Protein AF-A0A425VXL1-F1 (afdb_monomer_lite)

Sequence (64 aa):
MPKGKPYPAEFKARATIEVMHAKKTANELAFEHDLNPNLVKNWVAKATFEIARVHGVRGRAGVQ

Structure (mmCIF, N/CA/C/O backbone):
data_AF-A0A425VXL1-F1
#
_entry.id   AF-A0A425VXL1-F1
#
loop_
_atom_site.group_PDB
_atom_site.id
_atom_site.type_symbol
_atom_site.label_atom_id
_atom_site.label_alt_id
_atom_site.label_comp_id
_atom_site.label_asym_id
_atom_site.label_entity_id
_atom_site.label_seq_id
_atom_site.pdbx_PDB_ins_code
_atom_site.Cartn_x
_atom_site.Cartn_y
_atom_site.Cartn_z
_atom_site.occupancy
_atom_site.B_iso_or_equiv
_atom_site.auth_seq_id
_atom_site.auth_comp_id
_atom_site.auth_asym_id
_atom_site.auth_atom_id
_atom_site.pdbx_PDB_model_num
ATOM 1 N N . MET A 1 1 ? 0.392 -9.979 23.197 1.00 42.97 1 MET A N 1
ATOM 2 C CA . MET A 1 1 ? -0.740 -9.217 22.624 1.00 42.97 1 MET A CA 1
ATOM 3 C C . MET A 1 1 ? -1.302 -10.025 21.467 1.00 42.97 1 MET A C 1
ATOM 5 O O . MET A 1 1 ? -0.522 -10.321 20.562 1.00 42.97 1 MET A O 1
ATOM 9 N N . PRO A 1 2 ? -2.572 -10.460 21.485 1.00 48.97 2 PRO A N 1
ATOM 10 C CA . PRO A 1 2 ? -3.146 -11.103 20.313 1.00 48.97 2 PRO A CA 1
ATOM 11 C C . PRO A 1 2 ? -3.123 -10.076 19.180 1.00 48.97 2 PRO A C 1
ATOM 13 O O . PRO A 1 2 ? -3.727 -9.010 19.286 1.00 48.97 2 PRO A O 1
ATOM 16 N N . LYS A 1 3 ? -2.336 -10.356 18.136 1.00 60.03 3 LYS A N 1
ATOM 17 C CA . LYS A 1 3 ? -2.354 -9.579 16.894 1.00 60.03 3 LYS A CA 1
ATOM 18 C C . LYS A 1 3 ? -3.811 -9.552 16.448 1.00 60.03 3 LYS A C 1
ATOM 20 O O . LYS A 1 3 ? -4.386 -10.619 16.238 1.00 60.03 3 LYS A O 1
ATOM 25 N N . GLY A 1 4 ? -4.406 -8.358 16.408 1.00 64.38 4 GLY A N 1
ATOM 26 C CA . GLY A 1 4 ? -5.800 -8.172 16.016 1.00 64.38 4 GLY A CA 1
ATOM 27 C C . GLY A 1 4 ? -6.115 -8.942 14.735 1.00 64.38 4 GLY A C 1
ATOM 28 O O . GLY A 1 4 ? -5.217 -9.217 13.931 1.00 64.38 4 GLY A O 1
ATOM 29 N N . LYS A 1 5 ? -7.384 -9.328 14.571 1.00 71.69 5 LYS A N 1
ATOM 30 C CA . LYS A 1 5 ? -7.838 -10.115 13.420 1.00 71.69 5 LYS A CA 1
ATOM 31 C C . LYS A 1 5 ? -7.285 -9.485 12.132 1.00 71.69 5 LYS A C 1
ATOM 33 O O . LYS A 1 5 ? -7.486 -8.289 11.916 1.00 71.69 5 LYS A O 1
ATOM 38 N N . PRO A 1 6 ? -6.537 -10.238 11.309 1.00 79.00 6 PRO A N 1
ATOM 39 C CA . PRO A 1 6 ? -5.941 -9.673 10.112 1.00 79.00 6 PRO A CA 1
ATOM 40 C C . PRO A 1 6 ? -7.049 -9.175 9.183 1.00 79.00 6 PRO A C 1
ATOM 42 O O . PRO A 1 6 ? -8.040 -9.873 8.982 1.00 79.00 6 PRO A O 1
ATOM 45 N N . TYR A 1 7 ? -6.864 -7.987 8.598 1.00 88.38 7 TYR A N 1
ATOM 46 C CA . TYR A 1 7 ? -7.825 -7.468 7.624 1.00 88.38 7 TYR A CA 1
ATOM 47 C C . TYR A 1 7 ? -8.021 -8.466 6.468 1.00 88.38 7 TYR A C 1
ATOM 49 O O . TYR A 1 7 ? -7.027 -9.083 6.043 1.00 88.38 7 TYR A O 1
ATOM 57 N N . PRO A 1 8 ? -9.256 -8.609 5.947 1.00 91.94 8 PRO A N 1
ATOM 58 C CA . PRO A 1 8 ? -9.550 -9.478 4.814 1.00 91.94 8 PRO A CA 1
ATOM 59 C C . PRO A 1 8 ? -8.633 -9.183 3.626 1.00 91.94 8 PRO A C 1
ATOM 61 O O . PRO A 1 8 ? -8.298 -8.027 3.361 1.00 91.94 8 PRO A O 1
ATOM 64 N N . ALA A 1 9 ? -8.229 -10.224 2.896 1.00 91.00 9 ALA A N 1
ATOM 65 C CA . ALA A 1 9 ? -7.345 -10.071 1.740 1.00 91.00 9 ALA A CA 1
ATOM 66 C C . ALA A 1 9 ? -7.966 -9.172 0.659 1.00 91.00 9 ALA A C 1
ATOM 68 O O . ALA A 1 9 ? -7.284 -8.297 0.131 1.00 91.00 9 ALA A O 1
ATOM 69 N N . GLU A 1 10 ? -9.268 -9.335 0.403 1.00 93.44 10 GLU A N 1
ATOM 70 C CA . GLU A 1 10 ? -10.015 -8.499 -0.541 1.00 93.44 10 GLU A CA 1
ATOM 71 C C . GLU A 1 10 ? -9.945 -7.014 -0.164 1.00 93.44 10 GLU A C 1
ATOM 73 O O . GLU A 1 10 ? -9.649 -6.172 -1.008 1.00 93.44 10 GLU A O 1
ATOM 78 N N . PHE A 1 11 ? -10.151 -6.694 1.116 1.00 94.44 11 PHE A N 1
ATOM 79 C CA . PHE A 1 11 ? -10.105 -5.317 1.598 1.00 94.44 11 PHE A CA 1
ATOM 80 C C . PHE A 1 11 ? -8.729 -4.682 1.368 1.00 94.44 11 PHE A C 1
ATOM 82 O O . PHE A 1 11 ? -8.628 -3.596 0.801 1.00 94.44 11 PHE A O 1
ATOM 89 N N . LYS A 1 12 ? -7.654 -5.399 1.724 1.00 94.25 12 LYS A N 1
ATOM 90 C CA . LYS A 1 12 ? -6.276 -4.942 1.481 1.00 94.25 12 LYS A CA 1
ATOM 91 C C . LYS A 1 12 ? -5.999 -4.721 -0.007 1.00 94.25 12 LYS A C 1
ATOM 93 O O . LYS A 1 12 ? -5.304 -3.769 -0.358 1.00 94.25 12 LYS A O 1
ATOM 98 N N . ALA A 1 13 ? -6.522 -5.594 -0.869 1.00 94.31 13 ALA A N 1
ATOM 99 C CA . ALA A 1 13 ? -6.337 -5.499 -2.313 1.00 94.31 13 ALA A CA 1
ATOM 100 C C . ALA A 1 13 ? -7.039 -4.263 -2.892 1.00 94.31 13 ALA A C 1
ATOM 102 O O . ALA A 1 13 ? -6.392 -3.482 -3.587 1.00 94.31 13 ALA A O 1
ATOM 103 N N . ARG A 1 14 ? -8.316 -4.036 -2.549 1.00 94.62 14 ARG A N 1
ATOM 104 C CA . ARG A 1 14 ? -9.073 -2.845 -2.982 1.00 94.62 14 ARG A CA 1
ATOM 105 C C . ARG A 1 14 ? -8.379 -1.557 -2.540 1.00 94.62 14 ARG A C 1
ATOM 107 O O . ARG A 1 14 ? -8.073 -0.715 -3.379 1.00 94.62 14 ARG A O 1
ATOM 114 N N . ALA A 1 15 ? -8.017 -1.485 -1.258 1.00 93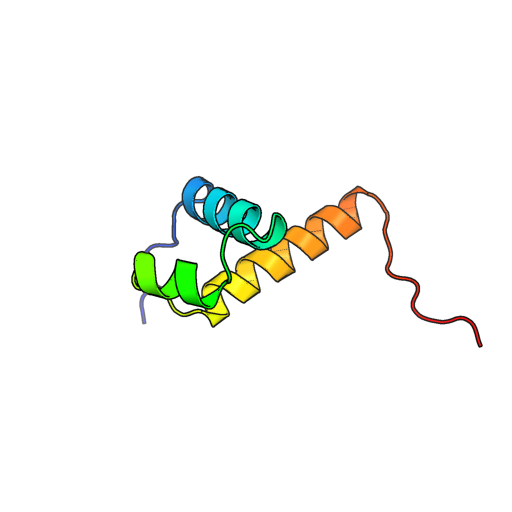.75 15 ALA A N 1
ATOM 115 C CA . ALA A 1 15 ? -7.268 -0.375 -0.680 1.00 93.75 15 ALA A CA 1
ATOM 116 C C . ALA A 1 15 ? -5.976 -0.063 -1.451 1.00 93.75 15 ALA A C 1
ATOM 118 O O . ALA A 1 15 ? -5.671 1.085 -1.767 1.00 93.75 15 ALA A O 1
ATOM 119 N N . THR A 1 16 ? -5.218 -1.106 -1.784 1.00 95.38 16 THR A N 1
ATOM 120 C CA . THR A 1 16 ? -3.952 -0.963 -2.505 1.00 95.38 16 THR A CA 1
ATOM 121 C C . THR A 1 16 ? -4.160 -0.467 -3.935 1.00 95.38 16 THR A C 1
ATOM 123 O O . THR A 1 16 ? -3.453 0.440 -4.368 1.00 95.38 16 THR A O 1
ATOM 126 N N . ILE A 1 17 ? -5.146 -1.010 -4.655 1.00 95.56 17 ILE A N 1
ATOM 127 C CA . ILE A 1 17 ? -5.459 -0.616 -6.037 1.00 95.56 17 ILE A CA 1
ATOM 128 C C . ILE A 1 17 ? -5.889 0.854 -6.107 1.00 95.56 17 ILE A C 1
ATOM 130 O O . ILE A 1 17 ? -5.443 1.571 -7.000 1.00 95.56 17 ILE A O 1
ATOM 134 N N . GLU A 1 18 ? -6.711 1.328 -5.168 1.00 95.12 18 GLU A N 1
ATOM 135 C CA . GLU A 1 18 ? -7.142 2.733 -5.133 1.00 95.12 18 GLU A CA 1
ATOM 136 C C . GLU A 1 18 ? -5.966 3.701 -4.968 1.00 95.12 18 GLU A C 1
ATOM 138 O O . GLU A 1 18 ? -5.893 4.704 -5.685 1.00 95.12 18 GLU A O 1
ATOM 143 N N . VAL A 1 19 ? -5.013 3.364 -4.092 1.00 95.62 19 VAL A N 1
ATOM 144 C CA . VAL A 1 19 ? -3.793 4.160 -3.896 1.00 95.62 19 VAL A CA 1
ATOM 145 C C . VAL A 1 19 ? -2.881 4.095 -5.122 1.00 95.62 19 VAL A C 1
ATOM 147 O O . VAL A 1 19 ? -2.379 5.125 -5.565 1.00 95.62 19 VAL A O 1
ATOM 150 N N . MET A 1 20 ? -2.686 2.913 -5.715 1.00 93.44 20 MET A N 1
ATOM 151 C CA . MET A 1 20 ? -1.848 2.747 -6.913 1.00 93.44 20 MET A CA 1
ATOM 152 C C . MET A 1 20 ? -2.403 3.486 -8.137 1.00 93.44 20 MET A C 1
ATOM 154 O O . MET A 1 20 ? -1.630 3.994 -8.942 1.00 93.44 20 MET A O 1
ATOM 158 N N . HIS A 1 21 ? -3.728 3.586 -8.267 1.00 94.06 21 HIS A N 1
ATOM 159 C CA . HIS A 1 21 ? -4.384 4.371 -9.316 1.00 94.06 21 HIS A CA 1
ATOM 160 C C . HIS A 1 21 ? -4.434 5.880 -9.019 1.00 94.06 21 HIS A C 1
ATOM 162 O O . HIS A 1 21 ? -5.062 6.613 -9.780 1.00 94.06 21 HIS A O 1
ATOM 168 N N . ALA A 1 22 ? -3.827 6.343 -7.919 1.00 88.62 22 ALA A N 1
ATOM 169 C CA . ALA A 1 22 ? -3.899 7.726 -7.444 1.00 88.62 22 ALA A CA 1
ATOM 170 C C . ALA A 1 22 ? -5.341 8.256 -7.290 1.00 88.62 22 ALA A C 1
ATOM 172 O O . ALA A 1 22 ? -5.571 9.461 -7.357 1.00 88.62 22 ALA A O 1
ATOM 173 N N . LYS A 1 23 ? -6.320 7.363 -7.067 1.00 83.88 23 LYS A N 1
ATOM 174 C CA . LYS A 1 23 ? -7.715 7.756 -6.805 1.00 83.88 23 LYS A CA 1
ATOM 175 C C . LYS A 1 23 ? -7.858 8.391 -5.427 1.00 83.88 23 LYS A C 1
ATOM 177 O O . LYS A 1 23 ? -8.674 9.287 -5.257 1.00 83.88 23 LYS A O 1
ATOM 182 N N . LYS A 1 24 ? -7.078 7.897 -4.464 1.00 90.81 24 LYS A N 1
ATOM 183 C CA . LYS A 1 24 ? -6.995 8.385 -3.087 1.00 90.81 24 LYS A CA 1
ATOM 184 C C . LYS A 1 24 ? -5.574 8.235 -2.577 1.00 90.81 24 LYS A C 1
ATOM 186 O O . LYS A 1 24 ? -4.864 7.300 -2.953 1.00 90.81 24 LYS A O 1
ATOM 191 N N . THR A 1 25 ? -5.156 9.117 -1.683 1.00 94.50 25 THR A N 1
ATOM 192 C CA . THR A 1 25 ? -3.901 8.936 -0.956 1.00 94.50 25 THR A CA 1
ATOM 193 C C . THR A 1 25 ? -4.050 7.876 0.138 1.00 94.50 25 THR A C 1
ATOM 195 O O . THR A 1 25 ? -5.142 7.598 0.635 1.00 94.50 25 THR A O 1
ATOM 198 N N . ALA A 1 26 ? -2.926 7.305 0.582 1.00 92.50 26 ALA A N 1
ATOM 199 C CA . ALA A 1 26 ? -2.922 6.374 1.711 1.00 92.50 26 ALA A CA 1
ATOM 200 C C . ALA A 1 26 ? -3.460 6.999 3.015 1.00 92.50 26 ALA A C 1
ATOM 202 O O . ALA A 1 26 ? -3.921 6.265 3.881 1.00 92.50 26 ALA A O 1
ATOM 203 N N . ASN A 1 27 ? -3.391 8.328 3.160 1.00 93.56 27 ASN A N 1
ATOM 204 C CA . ASN A 1 27 ? -3.918 9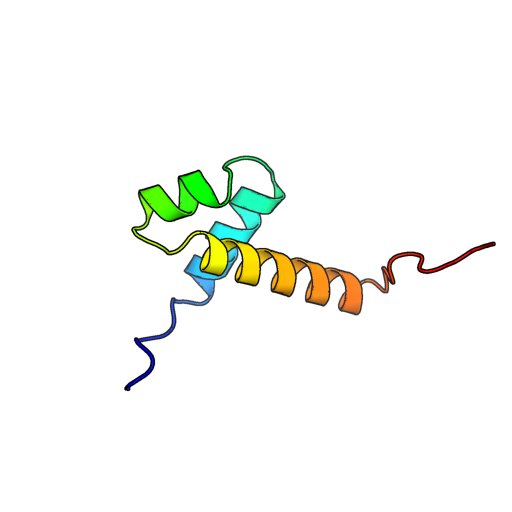.039 4.325 1.00 93.56 27 ASN A CA 1
ATOM 205 C C . ASN A 1 27 ? -5.442 9.170 4.275 1.00 93.56 27 ASN A C 1
ATOM 207 O O . ASN A 1 27 ? -6.087 8.911 5.283 1.00 93.56 27 ASN A O 1
ATOM 211 N N . GLU A 1 28 ? -6.008 9.538 3.124 1.00 94.06 28 GLU A N 1
ATOM 212 C CA . GLU A 1 28 ? -7.465 9.637 2.950 1.00 94.06 28 GLU A CA 1
ATOM 213 C C . GLU A 1 28 ? -8.128 8.282 3.173 1.00 94.06 28 GLU A C 1
ATOM 215 O O . GLU A 1 28 ? -9.025 8.156 4.001 1.00 94.06 28 GLU A O 1
ATOM 220 N N . LEU A 1 29 ? -7.587 7.243 2.534 1.00 94.06 29 LEU A N 1
ATOM 221 C CA . LEU A 1 29 ? -8.106 5.891 2.684 1.00 94.06 29 LEU A CA 1
ATOM 222 C C . LEU A 1 29 ? -7.978 5.382 4.127 1.00 94.06 29 LEU A C 1
ATOM 224 O O . LEU A 1 29 ? -8.845 4.669 4.629 1.00 94.06 29 LEU A O 1
ATOM 228 N N . ALA A 1 30 ? -6.884 5.735 4.803 1.00 93.75 30 ALA A N 1
ATOM 229 C CA . ALA A 1 30 ? -6.706 5.377 6.197 1.00 93.75 30 ALA A CA 1
ATOM 230 C C . ALA A 1 30 ? -7.710 6.093 7.103 1.00 93.75 30 ALA A C 1
ATOM 232 O O . ALA A 1 30 ? -8.269 5.458 7.987 1.00 93.75 30 ALA A O 1
ATOM 233 N N . PHE A 1 31 ? -7.989 7.371 6.854 1.00 95.12 31 PHE A N 1
ATOM 234 C CA . PHE A 1 31 ? -8.990 8.125 7.60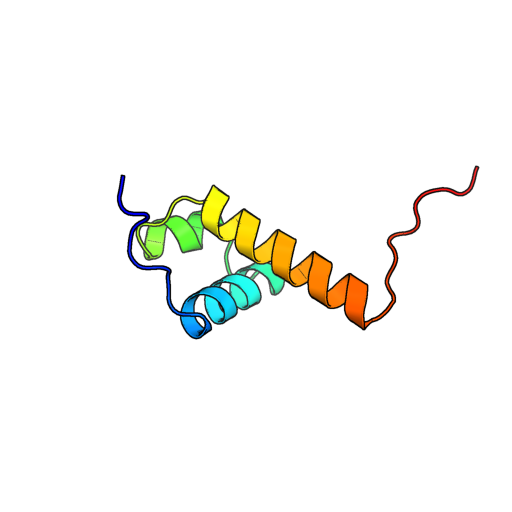2 1.00 95.12 31 PHE A CA 1
ATOM 235 C C . PHE A 1 31 ? -10.407 7.559 7.409 1.00 95.12 31 PHE A C 1
ATOM 237 O O . PHE A 1 31 ? -11.105 7.326 8.389 1.00 95.12 31 PHE A O 1
ATOM 244 N N . GLU A 1 32 ? -10.814 7.263 6.171 1.00 94.00 32 GLU A N 1
ATOM 245 C CA . GLU A 1 32 ? -12.156 6.739 5.859 1.00 94.00 32 GLU A CA 1
ATOM 246 C C . GLU A 1 32 ? -12.455 5.378 6.499 1.00 94.00 32 GLU A C 1
ATOM 248 O O . GLU A 1 32 ? -13.607 5.062 6.795 1.00 94.00 32 GLU A O 1
ATOM 253 N N . HIS A 1 33 ? -11.421 4.561 6.695 1.00 90.62 33 HIS A N 1
ATOM 254 C CA . HIS A 1 33 ? -11.549 3.201 7.211 1.00 90.62 33 HIS A CA 1
ATOM 255 C C . HIS A 1 33 ? -11.024 3.031 8.644 1.00 90.62 33 HIS A C 1
ATOM 257 O O . HIS A 1 33 ? -10.878 1.893 9.090 1.00 90.62 33 HIS A O 1
ATOM 263 N N . ASP A 1 34 ? -10.730 4.132 9.345 1.00 91.94 34 ASP A N 1
ATOM 264 C CA . ASP A 1 34 ? -10.150 4.138 10.698 1.00 91.94 34 ASP A CA 1
ATOM 265 C C . ASP A 1 34 ? -8.879 3.265 10.808 1.00 91.94 34 ASP A C 1
ATOM 267 O O . ASP A 1 34 ? -8.684 2.445 11.705 1.00 91.94 34 ASP A O 1
ATOM 271 N N . LEU A 1 35 ? -7.996 3.394 9.817 1.00 91.62 35 LEU A N 1
ATOM 272 C CA . LEU A 1 35 ? -6.742 2.657 9.722 1.00 91.62 35 LEU A CA 1
ATOM 273 C C . LEU A 1 35 ? -5.551 3.542 10.071 1.00 91.62 35 LEU A C 1
ATOM 275 O O . LEU A 1 35 ? -5.557 4.764 9.950 1.00 91.62 35 LEU A O 1
ATOM 279 N N . ASN A 1 36 ? -4.438 2.886 10.385 1.00 91.94 36 ASN A N 1
ATOM 280 C CA . ASN A 1 36 ? -3.148 3.555 10.404 1.00 91.94 36 ASN A CA 1
ATOM 281 C C . ASN A 1 36 ? -2.657 3.792 8.955 1.00 91.94 36 ASN A C 1
ATOM 283 O O . ASN A 1 36 ? -2.528 2.824 8.201 1.00 91.94 36 ASN A O 1
ATOM 287 N N . PRO A 1 37 ? -2.285 5.019 8.551 1.00 94.31 37 PRO A N 1
ATOM 288 C CA . PRO A 1 37 ? -1.796 5.286 7.194 1.00 94.31 37 PRO A CA 1
ATOM 289 C C . PRO A 1 37 ? -0.521 4.515 6.833 1.00 94.31 37 PRO A C 1
ATOM 291 O O . PRO A 1 37 ? -0.324 4.141 5.677 1.00 94.31 37 PRO A O 1
ATOM 294 N N . ASN A 1 38 ? 0.336 4.196 7.808 1.00 95.75 38 ASN A N 1
ATOM 295 C CA . ASN A 1 38 ? 1.517 3.362 7.569 1.00 95.75 38 ASN A CA 1
ATOM 296 C C . ASN A 1 38 ? 1.146 1.908 7.256 1.00 95.75 38 ASN A C 1
ATOM 298 O O . ASN A 1 38 ? 1.875 1.229 6.536 1.00 95.75 38 ASN A O 1
ATOM 302 N N . LEU A 1 39 ? 0.002 1.427 7.747 1.00 94.31 39 LEU A N 1
ATOM 303 C CA . LEU A 1 39 ? -0.498 0.098 7.409 1.00 94.31 39 LEU A CA 1
ATOM 304 C C . LEU A 1 39 ? -0.881 0.021 5.927 1.00 94.31 39 LEU A C 1
ATOM 306 O O . LEU A 1 39 ? -0.481 -0.924 5.249 1.00 94.31 39 LEU A O 1
ATOM 310 N N . VAL A 1 40 ? -1.582 1.039 5.421 1.00 95.00 40 VAL A N 1
ATOM 311 C CA . VAL A 1 40 ? -1.952 1.142 4.002 1.00 95.00 40 VAL A CA 1
ATOM 312 C C . VAL A 1 40 ? -0.696 1.235 3.132 1.00 95.00 40 VAL A C 1
ATOM 314 O O . VAL A 1 40 ? -0.548 0.465 2.186 1.00 95.00 40 VAL A O 1
ATOM 317 N N . LYS A 1 41 ? 0.271 2.088 3.502 1.00 95.69 41 LYS A N 1
ATOM 318 C CA . LYS A 1 41 ? 1.568 2.193 2.804 1.00 95.69 41 LYS A CA 1
ATOM 319 C C . LYS A 1 41 ? 2.315 0.858 2.752 1.00 95.69 41 LYS A C 1
ATOM 321 O O . LYS A 1 41 ? 2.864 0.511 1.710 1.00 95.69 41 LYS A O 1
ATOM 326 N N . ASN A 1 42 ? 2.297 0.085 3.839 1.00 95.94 42 ASN A N 1
ATOM 327 C CA . ASN A 1 42 ? 2.915 -1.242 3.879 1.00 95.94 42 ASN A CA 1
ATOM 328 C C . ASN A 1 42 ? 2.238 -2.236 2.925 1.00 95.94 42 ASN A C 1
ATOM 330 O O . ASN A 1 42 ? 2.924 -3.066 2.328 1.00 95.94 42 ASN A O 1
ATOM 334 N N . TRP A 1 43 ? 0.914 -2.169 2.759 1.00 96.12 43 TRP A N 1
ATOM 335 C CA . TRP A 1 43 ? 0.210 -2.999 1.776 1.00 96.12 43 TRP A CA 1
ATOM 336 C C . TRP A 1 43 ? 0.603 -2.632 0.349 1.00 96.12 43 TRP A C 1
ATOM 338 O O . TRP A 1 43 ? 0.946 -3.528 -0.422 1.00 96.12 43 TRP A O 1
ATOM 348 N N . VAL A 1 44 ? 0.655 -1.334 0.035 1.00 95.62 44 VAL A N 1
ATOM 349 C CA . VAL A 1 44 ? 1.093 -0.850 -1.280 1.00 95.62 44 VAL A CA 1
ATOM 350 C C . VAL A 1 44 ? 2.530 -1.270 -1.574 1.00 95.62 44 VAL A C 1
ATOM 352 O O . VAL A 1 44 ? 2.790 -1.860 -2.617 1.00 95.62 44 VAL A O 1
ATOM 355 N N . ALA A 1 45 ? 3.457 -1.051 -0.639 1.00 95.94 45 ALA A N 1
ATOM 356 C CA . ALA A 1 45 ? 4.855 -1.443 -0.806 1.00 95.94 45 ALA A CA 1
ATOM 357 C C . ALA A 1 45 ? 5.000 -2.951 -1.064 1.00 95.94 45 ALA A C 1
ATOM 359 O O . ALA A 1 45 ? 5.739 -3.360 -1.961 1.00 95.94 45 ALA A O 1
ATOM 360 N N . LYS A 1 46 ? 4.256 -3.780 -0.319 1.00 95.06 46 LYS A N 1
ATOM 361 C CA . LYS A 1 46 ? 4.261 -5.230 -0.516 1.00 95.06 46 LYS A CA 1
ATOM 362 C C . LYS A 1 46 ? 3.688 -5.626 -1.877 1.00 95.06 46 LYS A C 1
ATOM 364 O O . LYS A 1 46 ? 4.290 -6.457 -2.546 1.00 95.06 46 LYS A O 1
ATOM 369 N N . ALA A 1 47 ? 2.574 -5.038 -2.304 1.00 94.50 47 ALA A N 1
ATOM 370 C CA . ALA A 1 47 ? 1.997 -5.325 -3.615 1.00 94.50 47 ALA A CA 1
ATOM 371 C C . ALA A 1 47 ? 2.945 -4.924 -4.752 1.00 94.50 47 ALA A C 1
ATOM 373 O O . ALA A 1 47 ? 3.218 -5.740 -5.627 1.00 94.50 47 ALA A O 1
ATOM 374 N N . THR A 1 48 ? 3.520 -3.720 -4.701 1.00 93.56 48 THR A N 1
ATOM 375 C CA . THR A 1 48 ? 4.497 -3.248 -5.693 1.00 93.56 48 THR A CA 1
ATOM 376 C C . THR A 1 48 ? 5.719 -4.161 -5.760 1.00 93.56 48 THR A C 1
ATOM 378 O O . THR A 1 48 ? 6.164 -4.498 -6.855 1.00 93.56 48 THR A O 1
ATOM 381 N N . PHE A 1 49 ? 6.239 -4.612 -4.612 1.00 94.06 49 PHE A N 1
ATOM 382 C CA . PHE A 1 49 ? 7.345 -5.570 -4.564 1.00 94.06 49 PHE A CA 1
ATOM 383 C C . PHE A 1 49 ? 6.991 -6.903 -5.238 1.00 94.06 49 PHE A C 1
ATOM 385 O O . PHE A 1 49 ? 7.765 -7.403 -6.051 1.00 94.06 49 PHE A O 1
ATOM 392 N N . GLU A 1 50 ? 5.825 -7.476 -4.933 1.00 93.31 50 GLU A N 1
ATOM 393 C CA . GLU A 1 50 ? 5.394 -8.749 -5.521 1.00 93.31 50 GLU A CA 1
ATOM 394 C C . GLU A 1 50 ? 5.147 -8.624 -7.034 1.00 93.31 50 GLU A C 1
ATOM 396 O O . GLU A 1 50 ? 5.582 -9.490 -7.792 1.00 93.31 50 GLU A O 1
ATOM 401 N N . ILE A 1 51 ? 4.532 -7.524 -7.488 1.00 91.62 51 ILE A N 1
ATOM 402 C CA . ILE A 1 51 ? 4.347 -7.212 -8.916 1.00 91.62 51 ILE A CA 1
ATOM 403 C C . ILE A 1 51 ? 5.710 -7.118 -9.612 1.00 91.62 51 ILE A C 1
ATOM 405 O O . ILE A 1 51 ? 5.934 -7.778 -10.626 1.00 91.62 51 ILE A O 1
ATOM 409 N N . ALA A 1 52 ? 6.649 -6.355 -9.046 1.00 90.81 52 ALA A N 1
ATOM 410 C CA . ALA A 1 52 ? 7.999 -6.222 -9.584 1.00 90.81 52 ALA A CA 1
ATOM 411 C C . ALA A 1 52 ? 8.733 -7.572 -9.652 1.00 90.81 52 ALA A C 1
ATOM 413 O O . ALA A 1 52 ? 9.386 -7.865 -10.655 1.00 90.81 52 ALA A O 1
ATOM 414 N N . ARG A 1 53 ? 8.586 -8.418 -8.621 1.00 91.06 53 ARG A N 1
ATOM 415 C CA . ARG A 1 53 ? 9.176 -9.765 -8.568 1.00 91.06 53 ARG A CA 1
ATOM 416 C C . ARG A 1 53 ? 8.634 -10.673 -9.670 1.00 91.06 53 ARG A C 1
ATOM 418 O O . ARG A 1 53 ? 9.422 -11.359 -10.311 1.00 91.06 53 ARG A O 1
ATOM 425 N N . VAL A 1 54 ? 7.317 -10.689 -9.883 1.00 90.25 54 VAL A N 1
ATOM 426 C CA . VAL A 1 54 ? 6.664 -11.544 -10.893 1.00 90.25 54 VAL A CA 1
ATOM 427 C C . VAL A 1 54 ? 6.985 -11.079 -12.311 1.00 90.25 54 VAL A C 1
ATOM 429 O O . VAL A 1 54 ? 7.269 -11.901 -13.175 1.00 90.25 54 VAL A O 1
ATOM 432 N N . HIS A 1 55 ? 6.988 -9.769 -12.547 1.00 82.69 55 HIS A N 1
ATOM 433 C CA . HIS A 1 55 ? 7.217 -9.204 -13.877 1.00 82.69 55 HIS A CA 1
ATOM 434 C C . HIS A 1 55 ? 8.698 -8.955 -14.198 1.00 82.69 55 HIS A C 1
ATOM 436 O O . HIS A 1 55 ? 9.006 -8.354 -15.224 1.00 82.69 55 HIS A O 1
ATOM 442 N N . GLY A 1 56 ? 9.625 -9.388 -13.335 1.00 66.94 56 GLY A N 1
ATOM 443 C CA . GLY A 1 56 ? 11.061 -9.195 -13.547 1.00 66.94 56 GLY A CA 1
ATOM 444 C C . GLY A 1 56 ? 11.482 -7.724 -13.623 1.00 66.94 56 GLY A C 1
ATOM 445 O O . GLY A 1 56 ? 12.584 -7.429 -14.085 1.00 66.94 56 GLY A O 1
ATOM 446 N N . VAL A 1 57 ? 10.641 -6.793 -13.154 1.00 61.28 57 VAL A N 1
ATOM 447 C CA . VAL A 1 57 ? 10.955 -5.361 -13.079 1.00 61.28 57 VAL A CA 1
ATOM 448 C C . VAL A 1 57 ? 11.859 -5.160 -11.870 1.00 61.28 57 VAL A C 1
ATOM 450 O O . VAL A 1 57 ? 11.488 -4.597 -10.843 1.00 61.28 57 VAL A O 1
ATOM 453 N N . ARG A 1 58 ? 13.083 -5.676 -11.962 1.00 55.97 58 ARG A N 1
ATOM 454 C CA . ARG A 1 58 ? 14.147 -5.304 -11.044 1.00 55.97 58 ARG A CA 1
ATOM 455 C C . ARG A 1 58 ? 14.407 -3.829 -11.312 1.00 55.97 58 ARG A C 1
ATOM 457 O O . ARG A 1 58 ? 14.933 -3.481 -12.368 1.00 55.97 58 ARG A O 1
ATOM 464 N N . GLY A 1 59 ? 13.981 -2.967 -10.386 1.00 53.81 59 GLY A N 1
ATOM 465 C CA . GLY A 1 59 ? 14.347 -1.556 -10.404 1.00 53.81 59 GLY A CA 1
ATOM 466 C C . GLY A 1 59 ? 15.838 -1.459 -10.701 1.00 53.81 59 GLY A C 1
ATOM 467 O O . GLY A 1 59 ? 16.632 -2.162 -10.070 1.00 53.81 59 GLY A O 1
ATOM 468 N N . ARG A 1 60 ? 16.191 -0.682 -11.730 1.00 49.88 60 ARG A N 1
ATOM 469 C CA . ARG A 1 60 ? 17.574 -0.452 -12.145 1.00 49.88 60 ARG A CA 1
ATOM 470 C C . ARG A 1 60 ? 18.319 0.179 -10.966 1.00 49.88 60 ARG A C 1
ATOM 472 O O . ARG A 1 60 ? 18.338 1.392 -10.800 1.00 49.88 60 ARG A O 1
ATOM 479 N N . ALA A 1 61 ? 18.897 -0.662 -10.121 1.00 54.47 61 ALA A N 1
ATOM 480 C CA . ALA A 1 61 ? 19.961 -0.285 -9.220 1.00 54.47 61 ALA A CA 1
ATOM 481 C C . ALA A 1 61 ? 21.254 -0.331 -10.039 1.00 54.47 61 ALA A C 1
ATOM 483 O O . ALA A 1 61 ? 21.740 -1.412 -10.364 1.00 54.47 61 ALA A O 1
ATOM 484 N N . GLY A 1 62 ? 21.754 0.858 -10.384 1.00 59.31 62 GLY A N 1
ATOM 485 C C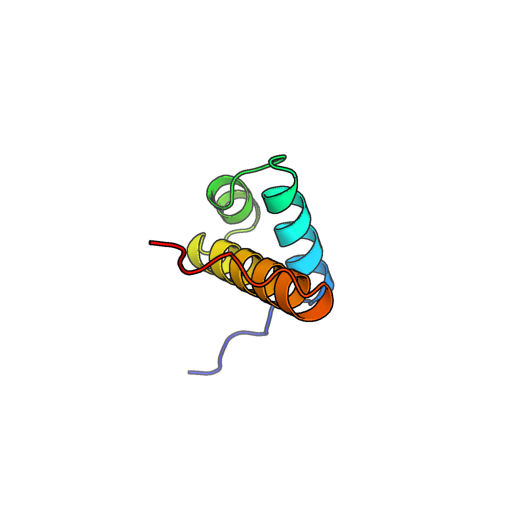A . GLY A 1 62 ? 23.126 1.102 -10.823 1.00 59.31 62 GLY A CA 1
ATOM 486 C C . GLY A 1 62 ? 23.397 0.97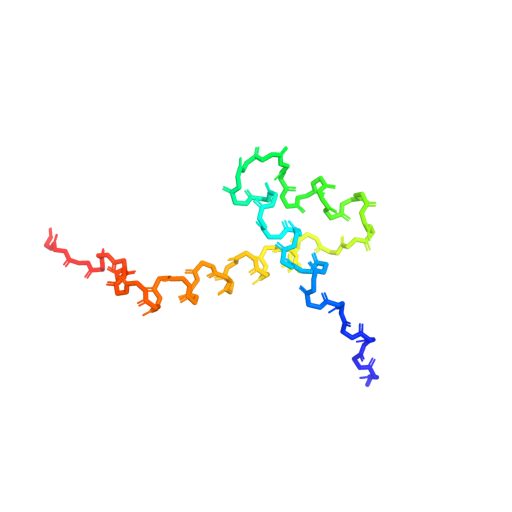0 -12.322 1.00 59.31 62 GLY A C 1
ATOM 487 O O . GLY A 1 62 ? 23.474 -0.134 -12.847 1.00 59.31 62 GLY A O 1
ATOM 488 N N . VAL A 1 63 ? 23.659 2.106 -12.974 1.00 45.56 63 VAL A N 1
ATOM 489 C CA . VAL A 1 63 ? 24.733 2.250 -13.969 1.00 45.56 63 VAL 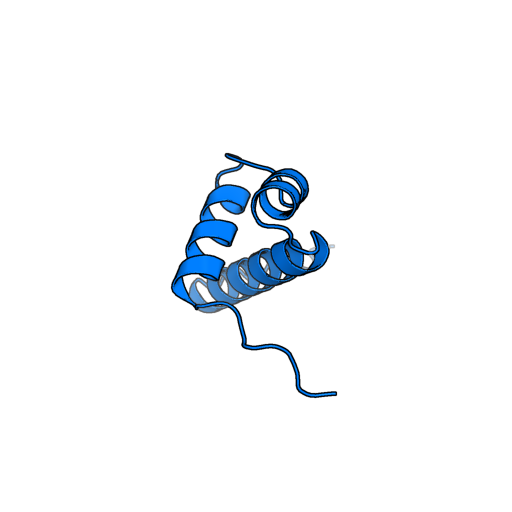A CA 1
ATOM 490 C C . VAL A 1 63 ? 25.376 3.620 -13.728 1.00 45.56 63 VAL A C 1
ATOM 492 O O . VAL A 1 63 ? 24.732 4.626 -14.002 1.00 45.56 63 VAL A O 1
ATOM 495 N N . GLN A 1 64 ? 26.604 3.547 -13.196 1.00 42.88 64 GLN A N 1
ATOM 496 C CA . GLN A 1 64 ? 27.751 4.474 -13.255 1.00 42.88 64 GLN A CA 1
ATOM 497 C C . GLN A 1 64 ? 27.546 5.931 -12.833 1.00 42.88 64 GLN A C 1
ATOM 499 O O . GLN A 1 64 ? 26.939 6.709 -13.596 1.00 42.88 64 GLN A O 1
#

pLDDT: mean 84.67, std 16.19, range [42.88, 96.12]

Secondary structure (DSSP, 8-state):
--PPPPPPHHHHHHHHHHHHTTSS-HHHHHHHTT--HHHHHHHHHHHHHHHHHHTT--------

Foldseek 3Di:
DPPPDDPDPVVLVVLLVCCVVVVDPLVVSCVVVVHDSVVNVVSNVVVVVVVCVVVVVPPPDDDD

Radius of gyration: 14.13 Å; chains: 1; bounding box: 40×21×37 Å